Protein AF-F6EP83-F1 (afdb_monomer_lite)

Secondary structure (DSSP, 8-state):
-PPPHHHHHHHHHHHHHHIIIII--HHHHHHHHTT--HHHHHHHHHTT-S-HHHHHHHHHHHHH-HHHHHHHHHHHHHHHHHHHHHHHH---HHHHHHHHHTT--------

Foldseek 3Di:
DDDDPVSLVVLLQQLLVVCVVVPPDPVVLVCLVVVNCVVSLVSVVVVVPDDPVSSVVVSVVSSVPSVVVVVSNVVSNVVVVVVVVVVVVPPDVVVVVVVVVVPDDDPDDDD

Structure (mmCIF, N/CA/C/O backbone):
data_AF-F6EP83-F1
#
_entry.id   AF-F6EP83-F1
#
loop_
_atom_site.group_PDB
_atom_site.id
_atom_site.type_symbol
_atom_site.label_atom_id
_atom_site.label_alt_id
_atom_site.label_comp_id
_atom_site.label_asym_id
_atom_site.label_entity_id
_atom_site.label_seq_id
_atom_site.pdbx_PDB_ins_code
_atom_site.Cartn_x
_atom_site.Cartn_y
_atom_site.Cartn_z
_atom_site.occupancy
_atom_site.B_iso_or_equiv
_atom_site.auth_seq_id
_atom_site.auth_comp_id
_atom_site.auth_asym_id
_atom_site.auth_atom_id
_atom_site.pdbx_PDB_model_num
ATOM 1 N N . MET A 1 1 ? -2.208 0.576 15.708 1.00 49.06 1 MET A N 1
ATOM 2 C CA . MET A 1 1 ? -2.281 -0.889 15.501 1.00 49.06 1 MET A CA 1
ATOM 3 C C . MET A 1 1 ? -1.349 -1.232 14.354 1.00 49.06 1 MET A C 1
ATOM 5 O O . MET A 1 1 ? -1.441 -0.573 13.331 1.00 49.06 1 MET A O 1
ATOM 9 N N . THR A 1 2 ? -0.428 -2.174 14.536 1.00 55.34 2 THR A N 1
ATOM 10 C CA . THR A 1 2 ? 0.639 -2.492 13.573 1.00 55.34 2 THR A CA 1
ATOM 11 C C . THR A 1 2 ? 0.260 -3.680 12.689 1.00 55.34 2 THR A C 1
ATOM 13 O O . THR A 1 2 ? -0.214 -4.704 13.180 1.00 55.34 2 THR A O 1
ATOM 16 N N . VAL A 1 3 ? 0.475 -3.544 11.381 1.00 63.88 3 VAL A N 1
ATOM 17 C CA . VAL A 1 3 ? 0.431 -4.653 10.417 1.00 63.88 3 VAL A CA 1
ATOM 18 C C . VAL A 1 3 ? 1.576 -5.619 10.746 1.00 63.88 3 VAL A C 1
ATOM 20 O O . VAL A 1 3 ? 2.679 -5.178 11.072 1.00 63.88 3 VAL A O 1
ATOM 23 N N . THR A 1 4 ? 1.328 -6.932 10.721 1.00 73.56 4 THR A N 1
ATOM 24 C CA . THR A 1 4 ? 2.378 -7.918 11.033 1.00 73.56 4 THR A CA 1
ATOM 25 C C . THR A 1 4 ? 3.453 -7.926 9.942 1.00 73.56 4 THR A C 1
ATOM 27 O O . THR A 1 4 ? 3.163 -7.604 8.790 1.00 73.56 4 THR A O 1
ATOM 30 N N . SER A 1 5 ? 4.688 -8.316 10.276 1.00 74.00 5 SER A N 1
ATOM 31 C CA . SER A 1 5 ? 5.807 -8.316 9.318 1.00 74.00 5 SER A CA 1
ATOM 32 C C . SER A 1 5 ? 5.515 -9.148 8.060 1.00 74.00 5 SER A C 1
ATOM 34 O O . SER A 1 5 ? 5.783 -8.691 6.956 1.00 74.00 5 SER A O 1
ATOM 36 N N . GLY A 1 6 ? 4.892 -10.325 8.206 1.00 74.69 6 GLY A N 1
ATOM 37 C CA . GLY A 1 6 ? 4.533 -11.177 7.064 1.00 74.69 6 GLY A CA 1
ATOM 38 C C . GLY A 1 6 ? 3.407 -10.594 6.204 1.00 74.69 6 GLY A C 1
ATOM 39 O O . GLY A 1 6 ? 3.464 -10.648 4.979 1.00 74.69 6 GLY A O 1
ATOM 40 N N . THR A 1 7 ? 2.408 -9.957 6.827 1.00 75.62 7 THR A N 1
ATOM 41 C CA . THR A 1 7 ? 1.368 -9.208 6.101 1.00 75.62 7 THR A CA 1
ATOM 42 C C . THR A 1 7 ? 1.995 -8.056 5.314 1.00 75.62 7 THR A C 1
ATOM 44 O O . THR A 1 7 ? 1.651 -7.844 4.157 1.00 75.62 7 THR A O 1
ATOM 47 N N . ARG A 1 8 ? 2.956 -7.341 5.911 1.00 80.50 8 ARG A N 1
ATOM 48 C CA . ARG A 1 8 ? 3.665 -6.232 5.265 1.00 80.50 8 ARG A CA 1
ATOM 49 C C . ARG A 1 8 ? 4.468 -6.696 4.047 1.00 80.50 8 ARG A C 1
ATOM 51 O O . ARG A 1 8 ? 4.401 -6.035 3.019 1.00 80.50 8 ARG A O 1
ATOM 58 N N . GLU A 1 9 ? 5.163 -7.830 4.126 1.00 81.62 9 GLU A N 1
ATOM 59 C CA . GLU A 1 9 ? 5.900 -8.395 2.984 1.00 81.62 9 GLU A CA 1
ATOM 60 C C . GLU A 1 9 ? 4.980 -8.825 1.834 1.00 81.62 9 GLU A C 1
ATOM 62 O O . GLU A 1 9 ? 5.274 -8.534 0.676 1.00 81.62 9 GLU A O 1
ATOM 67 N N . LEU A 1 10 ? 3.843 -9.462 2.133 1.00 80.69 10 LEU A N 1
ATOM 68 C CA . LEU A 1 10 ? 2.866 -9.850 1.108 1.00 8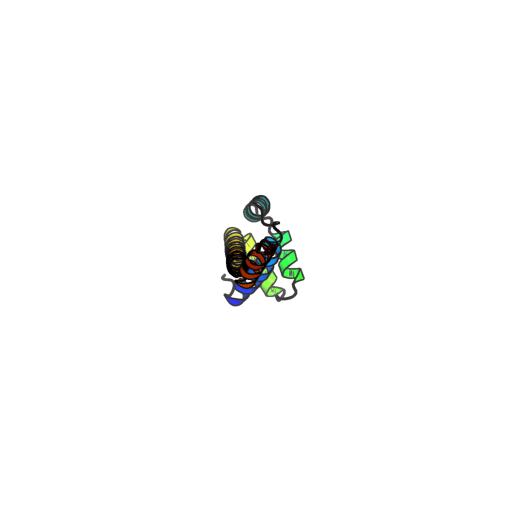0.69 10 LEU A CA 1
ATOM 69 C C . LEU A 1 10 ? 2.261 -8.631 0.407 1.00 80.69 10 LEU A C 1
ATOM 71 O O . LEU A 1 10 ? 2.184 -8.591 -0.819 1.00 80.69 10 LEU A O 1
ATOM 75 N N . VAL A 1 11 ? 1.874 -7.616 1.181 1.00 80.44 11 VAL A N 1
ATOM 76 C CA . VAL A 1 11 ? 1.362 -6.345 0.651 1.00 80.44 11 VAL A CA 1
ATOM 77 C C . VAL A 1 11 ? 2.407 -5.677 -0.223 1.00 80.44 11 VAL A C 1
ATOM 79 O O . VAL A 1 11 ? 2.117 -5.279 -1.346 1.00 80.44 11 VAL A O 1
ATOM 82 N N . ARG A 1 12 ? 3.645 -5.618 0.260 1.00 83.19 12 ARG A N 1
ATOM 83 C CA . ARG A 1 12 ? 4.770 -5.087 -0.493 1.00 83.19 12 ARG A CA 1
ATOM 84 C C . ARG A 1 12 ? 4.973 -5.822 -1.814 1.00 83.19 12 ARG A C 1
ATOM 86 O O . ARG A 1 12 ? 5.173 -5.163 -2.823 1.00 83.19 12 ARG A O 1
ATOM 93 N N . ALA A 1 13 ? 4.881 -7.150 -1.836 1.00 80.94 13 ALA A N 1
ATOM 94 C CA . ALA A 1 13 ? 5.031 -7.935 -3.060 1.00 80.94 13 ALA A CA 1
ATOM 95 C C . ALA A 1 13 ? 3.920 -7.650 -4.088 1.00 80.94 13 ALA A C 1
ATOM 97 O O . ALA A 1 13 ? 4.220 -7.476 -5.269 1.00 80.94 13 ALA A O 1
ATOM 98 N N . ILE A 1 14 ? 2.663 -7.559 -3.640 1.00 80.12 14 ILE A N 1
ATOM 99 C CA . ILE A 1 14 ? 1.513 -7.226 -4.498 1.00 80.12 14 ILE A CA 1
ATOM 100 C C . ILE A 1 14 ? 1.676 -5.818 -5.078 1.00 80.12 14 ILE A C 1
ATOM 102 O O . ILE A 1 14 ? 1.593 -5.626 -6.287 1.00 80.12 14 ILE A O 1
ATOM 106 N N . LEU A 1 15 ? 1.967 -4.835 -4.224 1.00 74.94 15 LEU A N 1
ATOM 107 C CA . LEU A 1 15 ? 2.082 -3.438 -4.639 1.00 74.94 15 LEU A CA 1
ATOM 108 C C . LEU A 1 15 ? 3.319 -3.192 -5.506 1.00 74.94 15 LEU A C 1
ATOM 110 O O . LEU A 1 15 ? 3.265 -2.409 -6.449 1.00 74.94 15 LEU A O 1
ATOM 114 N N . ALA A 1 16 ? 4.429 -3.877 -5.229 1.00 73.81 16 ALA A N 1
ATOM 115 C CA . ALA A 1 16 ? 5.626 -3.800 -6.052 1.00 73.81 16 ALA A CA 1
ATOM 116 C C . ALA A 1 16 ? 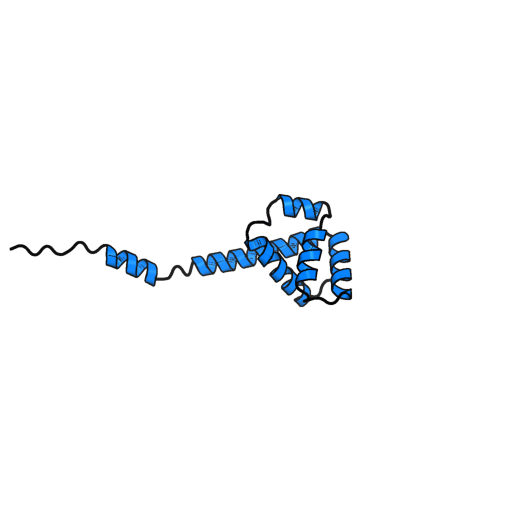5.376 -4.354 -7.461 1.00 73.81 16 ALA A C 1
ATOM 118 O O . ALA A 1 16 ? 5.889 -3.788 -8.422 1.00 73.81 16 ALA A O 1
ATOM 119 N N . TYR A 1 17 ? 4.577 -5.418 -7.604 1.00 71.38 17 TYR A N 1
ATOM 120 C CA . TYR A 1 17 ? 4.182 -5.949 -8.912 1.00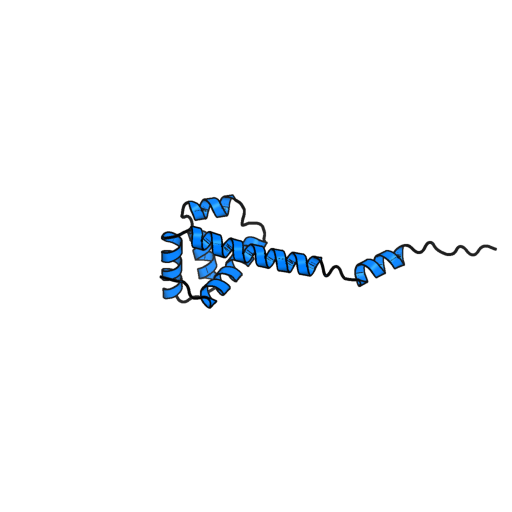 71.38 17 TYR A CA 1
ATOM 121 C C . TYR A 1 17 ? 3.387 -4.917 -9.725 1.00 71.38 17 TYR A C 1
ATOM 123 O O . TYR A 1 17 ? 3.750 -4.639 -10.865 1.00 71.38 17 TYR A O 1
ATOM 131 N N . GLU A 1 18 ? 2.399 -4.271 -9.105 1.00 69.62 18 GLU A N 1
ATOM 132 C CA . GLU A 1 18 ? 1.631 -3.173 -9.712 1.00 69.62 18 GLU A CA 1
ATOM 133 C C . GLU A 1 18 ? 2.519 -1.960 -10.062 1.00 69.62 18 GLU A C 1
ATOM 135 O O . GLU A 1 18 ? 2.370 -1.339 -11.113 1.00 69.62 18 GLU A O 1
ATOM 140 N N . CYS A 1 19 ? 3.509 -1.640 -9.218 1.00 63.59 19 CYS A N 1
ATOM 141 C CA . CYS A 1 19 ? 4.482 -0.574 -9.486 1.00 63.59 19 CYS A CA 1
ATOM 142 C C . CYS A 1 19 ? 5.447 -0.916 -10.631 1.00 63.59 19 CYS A C 1
ATOM 144 O O . CYS A 1 19 ? 5.920 -0.022 -11.337 1.00 63.59 19 CYS A O 1
ATOM 146 N N . ALA A 1 20 ? 5.805 -2.194 -10.789 1.00 61.44 20 ALA A N 1
ATOM 147 C CA . ALA A 1 20 ? 6.866 -2.640 -11.688 1.00 61.44 20 ALA A CA 1
ATOM 148 C C . ALA A 1 20 ? 6.530 -2.475 -13.172 1.00 61.44 20 ALA A C 1
ATOM 150 O O . ALA A 1 20 ? 7.470 -2.462 -13.978 1.00 61.44 20 ALA A O 1
ATOM 151 N N . ASP A 1 21 ? 5.245 -2.313 -13.497 1.00 58.75 21 ASP A N 1
ATOM 152 C CA . ASP A 1 21 ? 4.739 -1.984 -14.834 1.00 58.75 21 ASP A CA 1
ATOM 153 C C . ASP A 1 21 ? 4.827 -0.472 -15.151 1.00 58.75 21 ASP A C 1
ATOM 155 O O . ASP A 1 21 ? 4.389 -0.006 -16.197 1.00 58.75 21 ASP A O 1
ATOM 159 N N . GLY A 1 22 ? 5.443 0.317 -14.257 1.00 54.12 22 GLY A N 1
ATOM 160 C CA . GLY A 1 22 ? 5.723 1.743 -14.459 1.00 54.12 22 GLY A CA 1
ATOM 161 C C . GLY A 1 22 ? 4.582 2.685 -14.064 1.00 54.12 22 GLY A C 1
ATOM 162 O O . GLY A 1 22 ? 4.715 3.892 -14.250 1.00 54.12 22 GLY A O 1
ATOM 163 N N . LEU A 1 23 ? 3.491 2.153 -13.503 1.00 49.66 23 LEU A N 1
ATOM 164 C CA . LEU A 1 23 ? 2.287 2.903 -13.120 1.00 49.66 23 LEU A CA 1
ATOM 165 C C . LEU A 1 23 ? 2.389 3.614 -11.764 1.00 49.66 23 LEU A C 1
ATOM 167 O O . LEU A 1 23 ? 1.605 4.521 -11.493 1.00 49.66 23 LEU A O 1
ATOM 171 N N . ALA A 1 24 ? 3.371 3.264 -10.928 1.00 59.38 24 ALA A N 1
ATOM 172 C CA . ALA A 1 24 ? 3.662 4.015 -9.709 1.00 59.38 24 ALA A CA 1
ATOM 173 C C . ALA A 1 24 ? 4.460 5.278 -10.031 1.00 59.38 24 ALA A C 1
ATOM 175 O O . ALA A 1 24 ? 5.656 5.400 -9.760 1.00 59.38 24 ALA A O 1
ATOM 176 N N . ASP A 1 25 ? 3.780 6.205 -10.688 1.00 70.12 25 ASP A N 1
ATOM 177 C CA . ASP A 1 25 ? 4.270 7.539 -10.957 1.00 70.12 25 ASP A CA 1
ATOM 178 C C . ASP A 1 25 ? 4.086 8.456 -9.727 1.00 70.12 25 ASP A C 1
ATOM 180 O O . ASP A 1 25 ? 3.620 8.068 -8.649 1.00 70.12 25 ASP A O 1
ATOM 184 N N . ARG A 1 26 ? 4.441 9.729 -9.899 1.00 68.75 26 ARG A N 1
ATOM 185 C CA . ARG A 1 26 ? 4.224 10.775 -8.892 1.00 68.75 26 ARG A CA 1
ATOM 186 C C . ARG A 1 26 ? 2.738 11.019 -8.585 1.00 68.75 26 ARG A C 1
ATOM 188 O O . ARG A 1 26 ? 2.417 11.415 -7.470 1.00 68.75 26 ARG A O 1
ATOM 195 N N . GLN A 1 27 ? 1.858 10.790 -9.552 1.00 75.12 27 GLN A N 1
ATOM 196 C CA . GLN A 1 27 ? 0.415 10.993 -9.469 1.00 75.12 27 GLN A CA 1
ATOM 197 C C . GLN A 1 27 ? -0.241 9.951 -8.553 1.00 75.12 27 GLN A C 1
ATOM 199 O O . GLN A 1 27 ? -1.086 10.306 -7.740 1.00 75.12 27 GLN A O 1
ATOM 204 N N . SER A 1 28 ? 0.222 8.701 -8.594 1.00 77.88 28 SER A N 1
ATOM 205 C CA . SER A 1 28 ? -0.180 7.636 -7.670 1.00 77.88 28 SER A CA 1
ATOM 206 C C . SER A 1 28 ? 0.226 7.938 -6.225 1.00 77.88 28 SER A C 1
ATOM 208 O O . SER A 1 28 ? -0.570 7.760 -5.304 1.00 77.88 28 SER A O 1
ATOM 210 N N . ILE A 1 29 ? 1.447 8.448 -6.016 1.00 82.50 29 ILE A N 1
ATOM 211 C CA . ILE A 1 29 ? 1.909 8.877 -4.685 1.00 82.50 29 ILE A CA 1
ATOM 212 C C . ILE A 1 29 ? 1.091 10.077 -4.187 1.00 82.50 29 ILE A C 1
ATOM 214 O O . ILE A 1 29 ? 0.687 10.103 -3.026 1.00 82.50 29 ILE A O 1
ATOM 218 N N . GLU A 1 30 ? 0.819 11.060 -5.050 1.00 83.12 30 GLU A N 1
ATOM 219 C CA . GLU A 1 30 ? -0.038 12.204 -4.714 1.00 83.12 30 GLU A CA 1
ATOM 220 C C . GLU A 1 30 ? -1.479 11.764 -4.399 1.00 83.12 30 GLU A C 1
ATOM 222 O O . GLU A 1 30 ? -2.057 12.263 -3.437 1.00 83.12 30 GLU A O 1
ATOM 227 N N . ALA A 1 31 ? -2.040 10.798 -5.133 1.00 83.81 31 ALA A N 1
ATOM 228 C CA . ALA A 1 31 ? -3.372 10.247 -4.878 1.00 83.81 31 ALA A CA 1
ATOM 229 C C . ALA A 1 31 ? -3.460 9.587 -3.493 1.00 83.81 31 ALA A C 1
ATOM 231 O O . ALA A 1 31 ? -4.338 9.935 -2.703 1.00 83.81 31 ALA A O 1
ATOM 232 N N . ILE A 1 32 ? -2.492 8.733 -3.141 1.00 85.62 32 ILE A N 1
ATOM 233 C CA . ILE A 1 32 ? -2.430 8.111 -1.809 1.00 85.62 32 ILE A CA 1
ATOM 234 C C . ILE A 1 32 ? -2.249 9.167 -0.722 1.00 85.62 32 ILE A C 1
ATOM 236 O O . ILE A 1 32 ? -2.922 9.111 0.304 1.00 85.62 32 ILE A O 1
ATOM 240 N N . ARG A 1 33 ? -1.376 10.157 -0.940 1.00 84.69 33 ARG A N 1
ATOM 241 C CA . ARG A 1 33 ? -1.175 11.255 0.015 1.00 84.69 33 ARG A CA 1
ATOM 242 C C . ARG A 1 33 ? -2.455 12.070 0.236 1.00 84.69 33 ARG A C 1
ATOM 244 O O . ARG A 1 33 ? -2.664 12.580 1.332 1.00 84.69 33 ARG A O 1
ATOM 251 N N . ASN A 1 34 ? -3.323 12.145 -0.772 1.00 86.38 34 ASN A N 1
ATOM 252 C CA . ASN A 1 34 ? -4.653 12.750 -0.681 1.00 86.38 34 ASN A CA 1
ATOM 253 C C . ASN A 1 34 ? -5.721 11.809 -0.084 1.00 86.38 34 ASN A C 1
ATOM 255 O O . ASN A 1 34 ? -6.877 12.210 0.042 1.00 86.38 34 ASN A O 1
ATOM 259 N N . GLY A 1 35 ? -5.350 10.583 0.299 1.00 82.31 35 GLY A N 1
ATOM 260 C CA . GLY A 1 35 ? -6.235 9.582 0.898 1.00 82.31 35 GLY A CA 1
ATOM 261 C C . GLY A 1 35 ? -6.968 8.689 -0.106 1.00 82.31 35 GLY A C 1
ATOM 262 O O . GLY A 1 35 ? -7.793 7.876 0.307 1.00 82.31 35 GLY A O 1
ATOM 263 N N . ASP A 1 36 ? -6.677 8.796 -1.404 1.00 86.75 36 ASP A N 1
ATOM 264 C CA . ASP A 1 36 ? -7.269 7.939 -2.434 1.00 86.75 36 ASP A CA 1
ATOM 265 C C . ASP A 1 36 ? -6.551 6.581 -2.480 1.00 86.75 36 ASP A C 1
ATOM 267 O O . ASP A 1 36 ? -5.630 6.338 -3.263 1.00 86.75 36 ASP A O 1
ATOM 271 N N . ILE A 1 37 ? -6.937 5.703 -1.550 1.00 87.06 37 ILE A N 1
ATOM 272 C CA . ILE A 1 37 ? -6.347 4.369 -1.385 1.00 87.06 37 ILE A CA 1
ATOM 273 C C . ILE A 1 37 ? -7.197 3.248 -2.000 1.00 87.06 37 ILE A C 1
ATOM 275 O O . ILE A 1 37 ? -6.807 2.081 -1.931 1.00 87.06 37 ILE A O 1
ATOM 279 N N . GLU A 1 38 ? -8.363 3.564 -2.572 1.00 87.12 38 GLU A N 1
ATOM 280 C CA . GLU A 1 38 ? -9.350 2.561 -3.001 1.00 87.12 38 GLU A CA 1
ATOM 281 C C . GLU A 1 38 ? -8.816 1.640 -4.091 1.00 87.12 38 GLU A C 1
ATOM 283 O O . GLU A 1 38 ? -8.994 0.424 -4.017 1.00 87.12 38 GLU A O 1
ATOM 288 N N . TYR A 1 39 ? -8.104 2.210 -5.064 1.00 83.94 39 TYR A N 1
ATOM 289 C CA . TYR A 1 39 ? -7.437 1.447 -6.116 1.00 83.94 39 TYR A CA 1
ATOM 290 C C . TYR A 1 39 ? -6.529 0.355 -5.525 1.00 83.94 39 TYR A C 1
ATOM 292 O O . TYR A 1 39 ? -6.620 -0.821 -5.884 1.00 83.94 39 TYR A O 1
ATOM 300 N N . TRP A 1 40 ? -5.712 0.729 -4.540 1.00 85.38 40 TRP A N 1
ATOM 301 C CA . TRP A 1 40 ? -4.757 -0.168 -3.893 1.00 85.38 40 TRP A CA 1
ATOM 302 C C . TRP A 1 40 ? -5.446 -1.208 -3.013 1.00 85.38 40 TRP A C 1
ATOM 304 O O . TRP A 1 40 ? -5.068 -2.380 -3.028 1.00 85.38 40 TRP A O 1
ATOM 314 N N . MET A 1 41 ? -6.493 -0.813 -2.287 1.00 87.31 41 MET A N 1
ATOM 315 C CA . MET A 1 41 ? -7.297 -1.749 -1.504 1.00 87.31 41 MET A CA 1
ATOM 316 C C . MET A 1 41 ? -8.008 -2.775 -2.393 1.00 87.31 41 MET A C 1
ATOM 318 O O . MET A 1 41 ? -8.032 -3.950 -2.030 1.00 87.31 41 MET A O 1
ATOM 322 N N . SER A 1 42 ? -8.509 -2.372 -3.566 1.00 86.25 42 SER A N 1
ATOM 323 C CA . SER A 1 42 ? -9.074 -3.286 -4.569 1.00 86.25 42 SER A CA 1
ATOM 324 C C . SER A 1 42 ? -8.037 -4.273 -5.101 1.00 86.25 42 SER A C 1
ATOM 326 O O . SER A 1 42 ? -8.325 -5.465 -5.198 1.00 86.25 42 SER A O 1
ATOM 328 N N . ALA A 1 43 ? -6.814 -3.821 -5.393 1.00 82.81 43 ALA A N 1
ATOM 329 C CA . ALA A 1 43 ? -5.741 -4.715 -5.832 1.00 82.81 43 ALA A CA 1
ATOM 330 C C . ALA A 1 43 ? -5.420 -5.773 -4.758 1.00 82.81 43 ALA A C 1
ATOM 332 O O . ALA A 1 43 ? -5.371 -6.972 -5.046 1.00 82.81 43 ALA A O 1
ATOM 333 N N . ILE A 1 44 ? -5.296 -5.353 -3.496 1.00 86.69 44 ILE A N 1
ATOM 334 C CA . ILE A 1 44 ? -5.060 -6.254 -2.359 1.00 86.69 44 ILE A CA 1
ATOM 335 C C . ILE A 1 44 ? -6.239 -7.221 -2.165 1.00 86.69 44 ILE A C 1
ATOM 337 O O . ILE A 1 44 ? -6.017 -8.410 -1.939 1.00 86.69 44 ILE A O 1
ATOM 341 N N . GLU A 1 45 ? -7.481 -6.753 -2.280 1.00 88.62 45 GLU A N 1
ATOM 342 C CA . GLU A 1 45 ? -8.679 -7.594 -2.176 1.00 88.62 45 GLU A CA 1
ATOM 343 C C . GLU A 1 45 ? -8.746 -8.633 -3.305 1.00 88.62 45 GLU A C 1
ATOM 345 O O . GLU A 1 45 ? -8.989 -9.812 -3.043 1.00 88.62 45 GLU A O 1
ATOM 350 N N . SER A 1 46 ? -8.433 -8.231 -4.540 1.00 85.75 46 SER A N 1
ATOM 351 C CA . SER A 1 46 ? -8.432 -9.113 -5.715 1.00 85.75 46 SER A CA 1
ATOM 352 C C . SER A 1 46 ? -7.418 -10.257 -5.624 1.00 85.75 46 SER A C 1
ATOM 354 O O . SER A 1 46 ? -7.632 -11.317 -6.211 1.00 85.75 46 SER A O 1
ATOM 356 N N . SER A 1 47 ? -6.351 -10.087 -4.833 1.00 83.19 47 SER A N 1
ATOM 357 C CA . SER A 1 47 ? -5.378 -11.152 -4.576 1.00 83.19 47 SER A CA 1
ATOM 358 C C . SER A 1 47 ? -5.984 -12.350 -3.832 1.00 83.19 47 SER A C 1
ATOM 360 O O . SER A 1 47 ? -5.434 -13.448 -3.893 1.00 83.19 47 SER A O 1
ATOM 362 N N . ALA A 1 48 ? -7.099 -12.147 -3.113 1.00 85.81 48 ALA A N 1
ATOM 363 C CA . ALA A 1 48 ? -7.734 -13.131 -2.234 1.00 85.81 48 ALA A CA 1
ATOM 364 C C . ALA A 1 48 ? -6.790 -13.745 -1.172 1.00 85.81 48 ALA A C 1
ATOM 366 O O . ALA A 1 48 ? -7.096 -14.790 -0.596 1.00 85.81 48 ALA A O 1
ATOM 367 N N . LEU A 1 49 ? -5.653 -13.094 -0.886 1.00 84.88 49 LEU A N 1
ATOM 368 C CA . LEU A 1 49 ? -4.638 -13.582 0.057 1.00 84.88 49 LEU A CA 1
ATOM 369 C C . LEU A 1 49 ? -4.902 -13.178 1.512 1.00 84.88 49 LEU A C 1
ATOM 371 O O . LEU A 1 49 ? -4.262 -13.709 2.418 1.00 84.88 49 LEU A O 1
ATOM 375 N N . PHE A 1 50 ? -5.828 -12.249 1.747 1.00 86.19 50 PHE A N 1
ATOM 376 C CA . PHE A 1 50 ? -6.102 -11.691 3.070 1.00 86.19 50 PHE A CA 1
ATOM 377 C C . PHE A 1 50 ? -7.533 -11.976 3.504 1.00 86.19 50 PHE A C 1
ATOM 379 O O . PHE A 1 50 ? -8.476 -11.879 2.716 1.00 86.19 50 PHE A O 1
ATOM 386 N N . ALA A 1 51 ? -7.718 -12.265 4.792 1.00 88.44 51 ALA A N 1
ATOM 387 C CA . ALA A 1 51 ? -9.056 -12.401 5.344 1.00 88.44 51 ALA A CA 1
ATOM 388 C C . ALA A 1 51 ? -9.774 -11.032 5.381 1.00 88.44 51 ALA A C 1
ATOM 390 O O . ALA A 1 51 ? -9.131 -9.998 5.591 1.00 88.44 51 ALA A O 1
ATOM 391 N N . PRO A 1 52 ? -11.120 -10.985 5.326 1.00 88.19 52 PRO A N 1
ATOM 392 C CA . PRO A 1 52 ? -11.869 -9.721 5.370 1.00 88.19 52 PRO A CA 1
ATOM 393 C C . PRO A 1 52 ? -11.559 -8.844 6.596 1.00 88.19 52 PRO A C 1
ATOM 395 O O . PRO A 1 52 ? -11.593 -7.615 6.537 1.00 88.19 52 PRO A O 1
ATOM 398 N N . GLY A 1 53 ? -11.241 -9.468 7.736 1.00 87.06 53 GLY A N 1
ATOM 399 C CA . GLY A 1 53 ? -10.835 -8.755 8.949 1.00 87.06 53 GLY A CA 1
ATOM 400 C C . GLY A 1 53 ? -9.455 -8.100 8.847 1.00 87.06 53 GLY A C 1
ATOM 401 O O . GLY A 1 53 ? -9.235 -7.062 9.464 1.00 87.06 53 GLY A O 1
ATOM 402 N N . GLU A 1 54 ? -8.538 -8.675 8.071 1.00 86.81 54 GLU A N 1
ATOM 403 C CA . GLU A 1 54 ? -7.219 -8.098 7.797 1.00 86.81 54 GLU A CA 1
ATOM 404 C C . GLU A 1 54 ? -7.322 -6.948 6.805 1.00 86.81 54 GLU A C 1
ATOM 406 O O . GLU A 1 54 ? -6.769 -5.885 7.076 1.00 86.81 54 GLU A O 1
ATOM 411 N N . LEU A 1 55 ? -8.122 -7.110 5.746 1.00 88.44 55 LEU A N 1
ATOM 412 C CA . LEU A 1 55 ? -8.404 -6.048 4.777 1.00 88.44 55 LEU A CA 1
ATOM 413 C C . LEU A 1 55 ? -8.985 -4.803 5.455 1.00 88.44 55 LEU A C 1
ATOM 415 O O . LEU A 1 55 ? -8.498 -3.698 5.232 1.00 88.44 55 LEU A O 1
ATOM 419 N N . ARG A 1 56 ? -9.963 -4.971 6.357 1.00 90.19 56 ARG A N 1
ATOM 420 C CA . ARG A 1 56 ? -10.509 -3.847 7.139 1.00 90.19 56 ARG A CA 1
ATOM 421 C C . ARG A 1 56 ? -9.463 -3.167 8.019 1.00 90.19 56 ARG A C 1
ATOM 423 O O . ARG A 1 56 ? -9.479 -1.948 8.142 1.00 90.19 56 ARG A O 1
ATOM 430 N N . ARG A 1 57 ? -8.561 -3.936 8.637 1.00 87.50 57 ARG A N 1
ATOM 431 C CA . ARG A 1 57 ? -7.479 -3.367 9.454 1.00 87.50 57 ARG A CA 1
ATOM 432 C C . ARG A 1 57 ? -6.475 -2.600 8.604 1.00 87.50 57 ARG A C 1
ATOM 434 O O . ARG A 1 57 ? -6.065 -1.523 9.010 1.00 87.50 57 ARG A O 1
ATOM 441 N N . MET A 1 58 ? -6.091 -3.138 7.451 1.00 87.25 58 MET A N 1
ATOM 442 C CA . MET A 1 58 ? -5.166 -2.474 6.533 1.00 87.25 58 MET A CA 1
ATOM 443 C C . MET A 1 58 ? -5.760 -1.191 5.974 1.00 87.25 58 MET A C 1
ATOM 445 O O . MET A 1 58 ? -5.113 -0.157 6.068 1.00 87.25 58 MET A O 1
ATOM 449 N N . ARG A 1 59 ? -7.017 -1.235 5.521 1.00 89.81 59 ARG A N 1
ATOM 450 C CA . ARG A 1 59 ? -7.777 -0.045 5.131 1.00 89.81 59 ARG A CA 1
ATOM 451 C C . ARG A 1 59 ? -7.742 1.020 6.222 1.00 89.81 59 ARG A C 1
ATOM 453 O O . ARG A 1 59 ? -7.309 2.131 5.965 1.00 89.81 59 ARG A O 1
ATOM 460 N N . PHE A 1 60 ? -8.103 0.651 7.451 1.00 89.69 60 PHE A N 1
ATOM 461 C CA . PHE A 1 60 ? -8.089 1.582 8.578 1.00 89.69 60 PHE A CA 1
ATOM 462 C C . PHE A 1 60 ? -6.697 2.183 8.828 1.00 89.69 60 PHE A C 1
ATOM 464 O O . PHE A 1 60 ? -6.5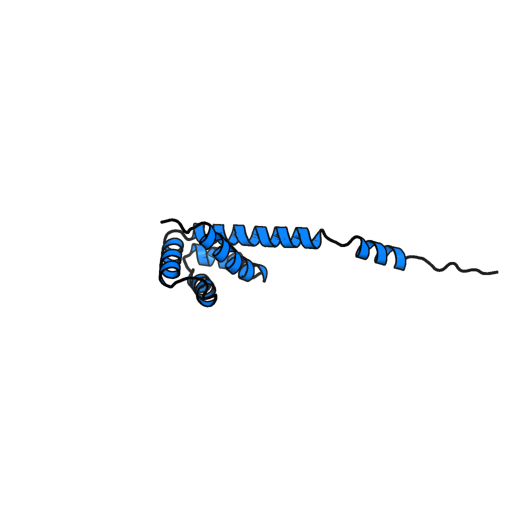80 3.379 9.078 1.00 89.69 60 PHE A O 1
ATOM 471 N N . VAL A 1 61 ? -5.636 1.371 8.764 1.00 86.62 61 VAL A N 1
ATOM 472 C CA . VAL A 1 61 ? -4.255 1.849 8.934 1.00 86.62 61 VAL A CA 1
ATOM 473 C C . VAL A 1 61 ? -3.868 2.817 7.819 1.00 86.62 61 VAL A C 1
ATOM 475 O O . VAL A 1 61 ? -3.315 3.867 8.120 1.00 86.62 61 VAL A O 1
ATOM 478 N N . PHE A 1 62 ? -4.186 2.504 6.564 1.00 87.00 62 PHE A N 1
ATOM 479 C CA . PHE A 1 62 ? -3.846 3.348 5.418 1.00 87.00 62 PHE A CA 1
ATOM 480 C C . PHE A 1 62 ? -4.665 4.641 5.365 1.00 87.00 62 PHE A C 1
ATOM 482 O O . PHE A 1 62 ? -4.114 5.679 5.025 1.00 87.00 62 PHE A O 1
ATOM 489 N N . GLU A 1 63 ? -5.939 4.614 5.760 1.00 88.81 63 GLU A N 1
ATOM 490 C CA . GLU A 1 63 ? -6.766 5.822 5.903 1.00 88.81 63 GLU A CA 1
ATOM 491 C C . GLU A 1 63 ? -6.264 6.718 7.045 1.00 88.81 63 GLU A C 1
ATOM 493 O O . GLU A 1 63 ? -6.304 7.942 6.943 1.00 88.81 63 GLU A O 1
ATOM 498 N N . SER A 1 64 ? -5.781 6.115 8.138 1.00 89.69 64 SER A N 1
ATOM 499 C CA . SER A 1 64 ? -5.274 6.853 9.304 1.00 89.69 64 SER A CA 1
ATOM 500 C C . SER A 1 64 ? -3.863 7.408 9.097 1.00 89.69 64 SER A C 1
ATOM 502 O O . SER A 1 64 ? -3.499 8.400 9.725 1.00 89.69 64 SER A O 1
ATOM 504 N N . ASP A 1 65 ? -3.053 6.737 8.278 1.00 87.69 65 ASP A N 1
ATOM 505 C CA . ASP A 1 65 ? -1.655 7.073 8.016 1.00 87.69 65 ASP A CA 1
ATOM 506 C C . ASP A 1 65 ? -1.248 6.648 6.587 1.00 87.69 65 ASP A C 1
ATOM 508 O O . ASP A 1 65 ? -0.662 5.576 6.383 1.00 87.69 65 ASP A O 1
ATOM 512 N N . PRO A 1 66 ? -1.555 7.478 5.571 1.00 85.69 66 PRO A N 1
ATOM 513 C CA . PRO A 1 66 ? -1.247 7.171 4.174 1.00 85.69 66 PRO A CA 1
ATOM 514 C C . PRO A 1 66 ? 0.257 7.082 3.883 1.00 85.69 66 PRO A C 1
ATOM 516 O O . PRO A 1 66 ? 0.675 6.387 2.956 1.00 85.69 66 PRO A O 1
ATOM 519 N N . GLU A 1 67 ? 1.094 7.742 4.689 1.00 86.50 67 GLU A N 1
ATOM 520 C CA . GLU A 1 67 ? 2.552 7.699 4.533 1.00 86.50 67 GLU A CA 1
ATOM 521 C C . GLU A 1 67 ? 3.109 6.300 4.840 1.00 86.50 67 GLU A C 1
ATOM 523 O O . GLU A 1 67 ? 4.098 5.886 4.234 1.00 86.50 67 GLU A O 1
ATOM 528 N N . GLN A 1 68 ? 2.438 5.507 5.685 1.00 84.69 68 GLN A N 1
ATOM 529 C CA . GLN A 1 68 ? 2.784 4.091 5.844 1.00 84.69 68 GLN A CA 1
ATOM 530 C C . GLN A 1 68 ? 2.552 3.280 4.565 1.00 84.69 68 GLN A C 1
ATOM 532 O O . GLN A 1 68 ? 3.369 2.411 4.255 1.00 84.69 68 GLN A O 1
ATOM 537 N N . LEU A 1 69 ? 1.478 3.548 3.815 1.00 84.44 69 LEU A N 1
ATOM 538 C CA . LEU A 1 69 ? 1.234 2.876 2.535 1.00 84.44 69 LEU A CA 1
ATOM 539 C C . LEU A 1 69 ? 2.305 3.266 1.509 1.00 84.44 69 LEU A C 1
ATOM 541 O O . LEU A 1 69 ? 2.900 2.389 0.882 1.00 84.44 69 LEU A O 1
ATOM 545 N N . ILE A 1 70 ? 2.614 4.563 1.409 1.00 85.44 70 ILE A N 1
ATOM 546 C CA . ILE A 1 70 ? 3.678 5.082 0.535 1.00 85.44 70 ILE A CA 1
ATOM 547 C C . ILE A 1 70 ? 5.023 4.427 0.873 1.00 85.44 70 ILE A C 1
ATOM 549 O O . ILE A 1 70 ? 5.720 3.957 -0.025 1.00 85.44 70 ILE A O 1
ATOM 553 N N . ALA A 1 71 ? 5.376 4.336 2.158 1.00 85.50 71 ALA A N 1
ATOM 554 C CA . ALA A 1 71 ? 6.618 3.704 2.590 1.00 85.50 71 ALA A CA 1
ATOM 555 C C . ALA A 1 71 ? 6.696 2.230 2.162 1.00 85.50 71 ALA A C 1
ATOM 557 O O . ALA A 1 71 ? 7.716 1.807 1.625 1.00 85.50 71 ALA A O 1
ATOM 558 N N . VAL A 1 72 ? 5.616 1.460 2.341 1.00 84.00 72 VAL A N 1
ATOM 559 C CA . VAL A 1 72 ? 5.555 0.048 1.920 1.00 84.00 72 VAL A CA 1
ATOM 560 C C . VAL A 1 72 ? 5.699 -0.093 0.401 1.00 84.00 72 VAL A C 1
ATOM 562 O O . VAL A 1 72 ? 6.390 -1.000 -0.067 1.00 84.00 72 VAL A O 1
ATOM 565 N N . MET A 1 73 ? 5.091 0.808 -0.374 1.00 79.69 73 MET A N 1
ATOM 566 C CA . MET A 1 73 ? 5.207 0.814 -1.835 1.00 79.69 73 MET A CA 1
ATOM 567 C C . MET A 1 73 ? 6.626 1.117 -2.310 1.00 79.69 73 MET A C 1
ATOM 569 O O . MET A 1 73 ? 7.157 0.384 -3.144 1.00 79.69 73 MET A O 1
ATOM 573 N N . LEU A 1 74 ? 7.249 2.167 -1.768 1.00 80.00 74 LEU A N 1
ATOM 574 C CA . LEU A 1 74 ? 8.614 2.560 -2.126 1.00 80.00 74 LEU A CA 1
ATOM 575 C C . LEU A 1 74 ? 9.617 1.464 -1.770 1.00 80.00 74 LEU A C 1
ATOM 577 O O . LEU A 1 74 ? 10.437 1.090 -2.604 1.00 80.00 74 LEU A O 1
ATOM 581 N N . GLU A 1 75 ? 9.483 0.882 -0.577 1.00 81.62 75 GLU A N 1
ATOM 582 C CA . GLU A 1 75 ? 10.315 -0.233 -0.132 1.00 81.62 75 GLU A CA 1
ATOM 583 C C . GLU A 1 75 ? 10.213 -1.403 -1.127 1.00 81.62 75 GLU A C 1
ATOM 585 O O . GLU A 1 75 ? 11.218 -2.018 -1.475 1.00 81.62 75 GLU A O 1
ATOM 590 N N . GLY A 1 76 ? 9.007 -1.735 -1.6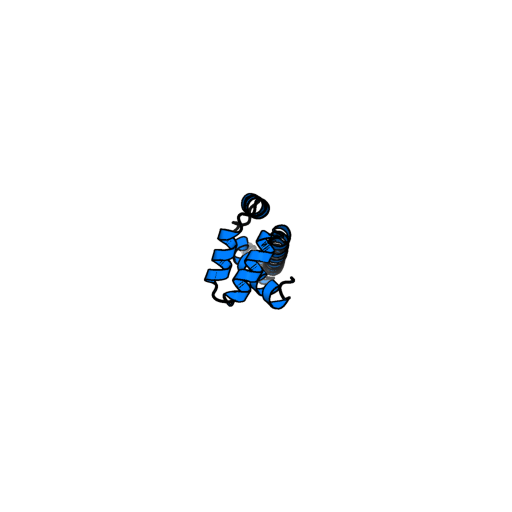05 1.00 76.38 76 GLY A N 1
ATOM 591 C CA . GLY A 1 76 ? 8.787 -2.801 -2.594 1.00 76.38 76 GLY A CA 1
ATOM 592 C C . GLY A 1 76 ? 9.348 -2.495 -3.980 1.00 76.38 76 GLY A C 1
ATOM 593 O O . GLY A 1 76 ? 9.960 -3.361 -4.613 1.00 76.38 76 GLY A O 1
ATOM 594 N N . ALA A 1 77 ? 9.168 -1.261 -4.445 1.00 74.81 77 ALA A N 1
ATOM 595 C CA . ALA A 1 77 ? 9.677 -0.806 -5.731 1.00 74.81 77 ALA A CA 1
ATOM 596 C C . ALA A 1 77 ? 11.213 -0.805 -5.774 1.00 74.81 77 ALA A C 1
ATOM 598 O O . ALA A 1 77 ? 11.794 -1.268 -6.761 1.00 74.81 77 ALA A O 1
ATOM 599 N N . ASP A 1 78 ? 11.871 -0.348 -4.704 1.00 75.81 78 ASP A N 1
ATOM 600 C CA . ASP A 1 78 ? 13.331 -0.363 -4.598 1.00 75.81 78 ASP A CA 1
ATOM 601 C C . ASP A 1 78 ? 13.882 -1.792 -4.639 1.00 75.81 78 ASP A C 1
ATOM 603 O O . ASP A 1 78 ? 14.818 -2.064 -5.390 1.00 75.81 78 ASP A O 1
ATOM 607 N N . GLU A 1 79 ? 13.238 -2.747 -3.965 1.00 73.62 79 GLU A N 1
ATOM 608 C CA . GLU A 1 79 ? 13.659 -4.151 -4.015 1.00 73.62 79 GLU A CA 1
ATOM 609 C C . GLU A 1 79 ? 13.542 -4.770 -5.411 1.00 73.62 79 GLU A C 1
ATOM 611 O O . GLU A 1 79 ? 14.426 -5.505 -5.858 1.00 73.62 79 GLU A O 1
ATOM 616 N N . LEU A 1 80 ? 12.459 -4.484 -6.141 1.00 69.25 80 LEU A N 1
ATOM 617 C CA . LEU A 1 80 ? 12.323 -4.956 -7.519 1.00 69.25 80 LEU A CA 1
ATOM 618 C C . LEU A 1 80 ? 13.327 -4.287 -8.450 1.00 69.25 80 LEU A C 1
ATOM 620 O O . LEU A 1 80 ? 13.858 -4.943 -9.349 1.00 69.25 80 LEU A O 1
ATOM 624 N N . ARG A 1 81 ? 13.620 -3.005 -8.233 1.00 72.38 81 ARG A N 1
ATOM 625 C CA . ARG A 1 81 ? 14.654 -2.279 -8.966 1.00 72.38 81 ARG A CA 1
ATOM 626 C C . ARG A 1 81 ? 16.041 -2.854 -8.686 1.00 72.38 81 ARG A C 1
ATOM 628 O O . ARG A 1 81 ? 16.789 -3.045 -9.641 1.00 72.38 81 ARG A O 1
ATOM 635 N N . GLU A 1 82 ? 16.358 -3.204 -7.443 1.00 75.62 82 GLU A N 1
ATOM 636 C CA . GLU A 1 82 ? 17.598 -3.891 -7.058 1.00 75.62 82 GLU A CA 1
ATOM 637 C C . GLU A 1 82 ? 17.686 -5.304 -7.642 1.00 75.62 82 GLU A C 1
ATOM 639 O O . GLU A 1 82 ? 18.721 -5.710 -8.173 1.00 75.62 82 GLU A O 1
ATOM 644 N N . ARG A 1 83 ? 16.588 -6.064 -7.636 1.00 71.69 83 ARG A N 1
ATOM 645 C CA . ARG A 1 83 ? 16.527 -7.378 -8.295 1.00 71.69 83 ARG A CA 1
ATOM 646 C C . ARG A 1 83 ? 16.693 -7.255 -9.807 1.00 71.69 83 ARG A C 1
ATOM 648 O O . ARG A 1 83 ? 17.359 -8.089 -10.427 1.00 71.69 83 ARG A O 1
ATOM 655 N N . ARG A 1 84 ? 16.110 -6.224 -10.425 1.00 67.06 84 ARG A N 1
ATOM 656 C CA . ARG A 1 84 ? 16.214 -5.948 -11.865 1.00 67.06 84 ARG A CA 1
ATOM 657 C C . ARG A 1 84 ? 17.613 -5.481 -12.249 1.00 67.06 84 ARG A C 1
ATOM 659 O O . ARG A 1 84 ? 18.130 -5.944 -13.261 1.00 67.06 84 ARG A O 1
ATOM 666 N N . SER A 1 85 ? 18.238 -4.622 -11.449 1.00 66.50 85 SER A N 1
ATOM 667 C CA . SER A 1 85 ? 19.620 -4.193 -11.659 1.00 66.50 85 SER A CA 1
ATOM 668 C C . SER A 1 85 ? 20.582 -5.361 -11.466 1.00 66.50 85 SER A C 1
ATOM 670 O O . SER A 1 85 ? 21.422 -5.583 -12.325 1.00 66.50 85 SER A O 1
ATOM 672 N N . SER A 1 86 ? 20.390 -6.193 -10.441 1.00 65.88 86 SER A N 1
ATOM 673 C CA . SER A 1 86 ? 21.196 -7.401 -10.211 1.00 65.88 86 SER A CA 1
ATOM 674 C C . SER A 1 86 ? 21.031 -8.438 -11.327 1.00 65.88 86 SER A C 1
ATOM 676 O O . SER A 1 86 ? 21.998 -9.072 -11.750 1.00 65.88 86 SER A O 1
ATOM 678 N N . SER A 1 87 ? 19.817 -8.600 -11.861 1.00 59.06 87 SER A N 1
ATOM 679 C CA . SER A 1 87 ? 19.567 -9.491 -13.004 1.00 59.06 87 SER A CA 1
ATOM 680 C C . SER A 1 87 ? 20.084 -8.926 -14.330 1.00 59.06 87 SER A C 1
ATOM 682 O O . SER A 1 87 ? 20.611 -9.698 -15.127 1.00 59.06 87 SER A O 1
ATOM 684 N N . HIS A 1 88 ? 20.029 -7.607 -14.546 1.00 53.50 88 HIS A N 1
ATOM 685 C CA . HIS A 1 88 ? 20.681 -6.938 -15.682 1.00 53.50 88 HIS A CA 1
ATOM 686 C C . HIS A 1 88 ? 22.210 -6.917 -15.555 1.00 53.50 88 HIS A C 1
ATOM 688 O O . HIS A 1 88 ? 22.911 -6.938 -16.564 1.00 53.50 88 HIS A O 1
ATOM 694 N N . GLN A 1 89 ? 22.749 -6.909 -14.336 1.00 49.66 89 GLN A N 1
ATOM 695 C CA . GLN A 1 89 ? 24.185 -6.944 -14.067 1.00 49.66 89 GLN A CA 1
ATOM 696 C C . GLN A 1 89 ? 24.751 -8.371 -14.120 1.00 49.66 89 GLN A C 1
ATOM 698 O O . GLN A 1 89 ? 25.919 -8.540 -14.458 1.00 49.66 89 GLN A O 1
ATOM 703 N N . ARG A 1 90 ? 23.900 -9.410 -14.012 1.00 45.97 90 ARG A N 1
ATOM 704 C CA . ARG A 1 90 ? 24.112 -10.709 -14.690 1.00 45.97 90 ARG A CA 1
ATOM 705 C C . ARG A 1 90 ? 23.936 -10.576 -16.215 1.00 45.97 90 ARG A C 1
ATOM 707 O O . ARG A 1 90 ? 23.332 -11.425 -16.871 1.00 45.97 90 ARG A O 1
ATOM 714 N N . SER A 1 91 ? 24.511 -9.530 -16.803 1.00 50.22 91 SER A N 1
ATOM 715 C CA . SER A 1 91 ? 24.885 -9.534 -18.211 1.00 50.22 91 SER A CA 1
ATOM 716 C C . SER A 1 91 ? 25.873 -10.682 -18.378 1.00 50.22 91 SER A C 1
ATOM 718 O O . SER A 1 91 ? 26.985 -10.660 -17.856 1.00 50.22 91 SER A O 1
ATOM 720 N N . SER A 1 92 ? 25.378 -11.764 -18.975 1.00 49.94 92 SER A N 1
ATOM 721 C CA . SER A 1 92 ? 26.076 -13.040 -19.046 1.00 49.94 92 SER A CA 1
ATOM 722 C C . SER A 1 92 ? 27.434 -12.866 -19.734 1.00 49.94 92 SER A C 1
ATOM 724 O O . SER A 1 92 ? 27.460 -12.298 -20.828 1.00 49.94 92 SER A O 1
ATOM 726 N N . PRO A 1 93 ? 28.530 -13.432 -19.191 1.00 57.34 93 PRO A N 1
ATOM 727 C CA . PRO A 1 93 ? 29.827 -13.452 -19.876 1.00 57.34 93 PRO A CA 1
ATOM 728 C C . PRO A 1 93 ? 29.716 -14.038 -21.294 1.00 57.34 93 PRO A C 1
ATOM 730 O O . PRO A 1 93 ? 30.421 -13.633 -22.208 1.00 57.34 93 PRO A O 1
ATOM 733 N N . TRP A 1 94 ? 28.738 -14.924 -21.491 1.00 57.53 94 TRP A N 1
ATOM 734 C CA . TRP A 1 94 ? 28.328 -15.505 -22.767 1.00 57.53 94 TRP A CA 1
ATOM 735 C C . TRP A 1 94 ? 27.874 -14.489 -23.838 1.00 57.53 94 TRP A C 1
ATOM 737 O O . TRP A 1 94 ? 28.149 -14.689 -25.017 1.00 57.53 94 TRP A O 1
ATOM 747 N N . VAL A 1 95 ? 27.200 -13.391 -23.471 1.00 62.56 95 VAL A N 1
ATOM 748 C CA . VAL A 1 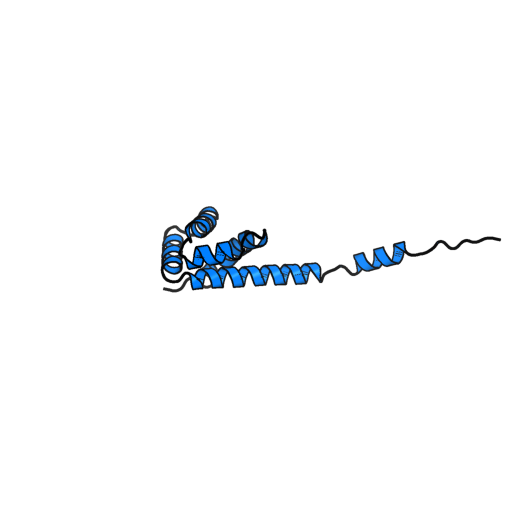95 ? 26.754 -12.371 -24.445 1.00 62.56 95 VAL A CA 1
ATOM 749 C C . VAL A 1 95 ? 27.946 -11.545 -24.938 1.00 62.56 95 VAL A C 1
ATOM 751 O O . VAL A 1 95 ? 28.033 -11.238 -26.127 1.00 62.56 95 VAL A O 1
ATOM 754 N N . SER A 1 96 ? 28.908 -11.262 -24.054 1.00 63.50 96 SER A N 1
ATOM 755 C CA . SER A 1 96 ? 30.184 -10.641 -24.424 1.00 63.50 96 SER A CA 1
ATOM 756 C C . SER A 1 96 ? 31.064 -11.584 -25.260 1.00 63.50 96 SER A C 1
ATOM 758 O O . SER A 1 96 ? 31.621 -11.152 -26.264 1.00 63.50 96 SER A O 1
ATOM 760 N N . GLU A 1 97 ? 31.117 -12.879 -24.925 1.00 62.09 97 GLU A N 1
ATOM 761 C CA . GLU A 1 97 ? 31.850 -13.921 -25.670 1.00 62.09 97 GLU A CA 1
ATOM 762 C C . GLU A 1 97 ? 31.347 -14.071 -27.123 1.00 62.09 97 GLU A C 1
ATOM 764 O O . GLU A 1 97 ? 32.144 -14.168 -28.061 1.00 62.09 97 GLU A O 1
ATOM 769 N N . ILE A 1 98 ? 30.026 -14.042 -27.345 1.00 65.56 98 ILE A N 1
ATOM 770 C CA . ILE A 1 98 ? 29.437 -14.107 -28.695 1.00 65.56 98 ILE A CA 1
ATOM 771 C C . ILE A 1 98 ? 29.760 -12.843 -29.503 1.00 65.56 98 ILE A C 1
ATOM 773 O O . ILE A 1 98 ? 30.108 -12.951 -30.680 1.00 65.56 98 ILE A O 1
ATOM 777 N N . ALA A 1 99 ? 29.696 -11.662 -28.879 1.00 64.44 99 ALA A N 1
ATOM 778 C CA . ALA A 1 99 ? 30.042 -10.394 -29.524 1.00 64.44 99 ALA A CA 1
ATOM 779 C C . ALA A 1 99 ? 31.537 -10.298 -29.895 1.00 64.44 99 ALA A C 1
ATOM 781 O O . ALA A 1 99 ? 31.891 -9.659 -30.887 1.00 64.44 99 ALA A O 1
ATOM 782 N N . SER A 1 100 ? 32.417 -10.961 -29.135 1.00 63.72 100 SER A N 1
ATOM 783 C CA . SER A 1 100 ? 33.846 -11.073 -29.457 1.00 63.72 100 SER A CA 1
ATOM 784 C C . SER A 1 100 ? 34.124 -12.062 -30.594 1.00 63.72 100 SER A C 1
ATOM 786 O O . SER A 1 100 ? 35.013 -11.822 -31.411 1.00 63.72 100 SER A O 1
ATOM 788 N N . ARG A 1 101 ? 33.356 -13.154 -30.703 1.00 59.81 101 ARG A N 1
ATOM 789 C CA . ARG A 1 101 ? 33.510 -14.148 -31.783 1.00 59.81 101 ARG A CA 1
ATOM 790 C C . ARG A 1 101 ? 33.010 -13.655 -33.140 1.00 59.81 101 ARG A C 1
ATOM 792 O O . ARG A 1 101 ? 33.569 -14.044 -34.163 1.00 59.81 101 ARG A O 1
ATOM 799 N N . SER A 1 102 ? 32.005 -12.782 -33.169 1.00 60.66 102 SER A N 1
ATOM 800 C CA . SER A 1 102 ? 31.459 -12.214 -34.409 1.00 60.66 102 SER A CA 1
ATOM 801 C C . SER A 1 102 ? 32.341 -11.136 -35.058 1.00 60.66 102 SER A C 1
ATOM 803 O O . SER A 1 102 ? 32.098 -10.784 -36.209 1.00 60.66 102 SER A O 1
ATOM 805 N N . HIS A 1 103 ? 33.389 -10.656 -34.375 1.00 56.47 103 HIS A N 1
ATOM 806 C CA . HIS A 1 103 ? 34.335 -9.661 -34.899 1.00 56.47 103 HIS A CA 1
ATOM 807 C C . HIS A 1 103 ? 35.639 -10.238 -35.477 1.00 56.47 103 HIS A C 1
ATOM 809 O O . HIS A 1 103 ? 36.544 -9.463 -35.773 1.00 56.47 103 HIS A O 1
ATOM 815 N N . SER A 1 104 ? 35.772 -11.556 -35.685 1.00 50.59 104 SER A N 1
ATOM 816 C CA . SER A 1 104 ? 36.933 -12.088 -36.422 1.00 50.59 104 SER A CA 1
ATOM 817 C C . SER A 1 104 ? 36.845 -11.716 -37.910 1.00 50.59 104 SER A C 1
ATOM 819 O O . SER A 1 104 ? 35.992 -12.263 -38.613 1.00 50.59 104 SER A O 1
ATOM 821 N N . PRO A 1 105 ? 37.715 -10.830 -38.439 1.00 48.84 105 PRO A N 1
ATOM 822 C CA . PRO A 1 105 ? 37.792 -10.592 -39.868 1.00 48.84 105 PRO A CA 1
ATOM 823 C C . PRO A 1 105 ? 38.481 -11.806 -40.485 1.00 48.84 105 PRO A C 1
ATOM 825 O O . PRO A 1 105 ? 39.566 -12.204 -40.058 1.00 48.84 105 PRO A O 1
ATOM 828 N N . GLY A 1 106 ? 37.823 -12.413 -41.472 1.00 52.41 106 GLY A N 1
ATOM 829 C CA . GLY A 1 106 ? 38.314 -13.595 -42.162 1.00 52.41 106 GLY A CA 1
ATOM 830 C C . GLY A 1 106 ? 39.772 -13.452 -42.591 1.00 52.41 106 GLY A C 1
ATOM 831 O O . GLY A 1 106 ? 40.144 -12.506 -43.289 1.00 52.41 106 GLY A O 1
ATOM 832 N N . SER A 1 107 ? 40.588 -14.428 -42.194 1.00 54.06 107 SER A N 1
ATOM 833 C CA . SER A 1 107 ? 41.894 -14.675 -42.788 1.00 54.06 107 SER A CA 1
ATOM 834 C C . SER A 1 107 ? 41.717 -14.866 -44.294 1.00 54.06 107 SER A C 1
ATOM 836 O O . SER A 1 107 ? 41.318 -15.933 -44.759 1.00 54.06 107 SER A O 1
ATOM 838 N N . ARG A 1 108 ? 42.008 -13.823 -45.076 1.00 45.44 108 ARG A N 1
ATOM 839 C CA . ARG A 1 108 ? 42.245 -13.963 -46.513 1.00 45.44 108 ARG A CA 1
ATOM 840 C C . ARG A 1 108 ? 43.636 -14.546 -46.697 1.00 45.44 108 ARG A C 1
ATOM 842 O O . ARG A 1 108 ? 44.632 -13.832 -46.703 1.00 45.44 108 ARG A O 1
ATOM 849 N N . ALA A 1 109 ? 43.667 -15.865 -46.837 1.00 51.84 109 ALA A N 1
ATOM 850 C CA . ALA A 1 109 ? 44.711 -16.554 -47.566 1.00 51.84 109 ALA A CA 1
ATOM 851 C C . ALA A 1 109 ? 44.574 -16.205 -49.058 1.00 51.84 109 ALA A C 1
ATOM 853 O O . ALA A 1 109 ? 43.577 -16.540 -49.691 1.00 51.84 109 ALA A O 1
ATOM 854 N N . THR A 1 110 ? 45.573 -15.513 -49.588 1.00 53.25 110 THR A N 1
ATOM 855 C CA . THR A 1 110 ? 45.943 -15.405 -51.008 1.00 53.25 110 THR A CA 1
ATOM 856 C C . THR A 1 110 ? 47.433 -15.079 -50.941 1.00 53.25 110 THR A C 1
ATOM 858 O O . THR A 1 110 ? 47.773 -14.055 -50.356 1.00 53.25 110 THR A O 1
ATOM 861 N N . GLY A 1 111 ? 48.363 -15.947 -51.313 1.00 49.31 111 GLY A N 1
ATOM 862 C CA . GLY A 1 111 ? 48.450 -16.707 -52.556 1.00 49.31 111 GLY A CA 1
ATOM 863 C C . GLY A 1 111 ? 49.806 -16.343 -53.141 1.00 49.31 111 GLY A C 1
ATOM 864 O O . GLY A 1 111 ? 50.047 -15.121 -53.248 1.00 49.31 111 GLY A O 1
#

Sequence (111 aa):
MTVTSGTRELVRAILAYECADGLADRQSIEAIRNGDIEYWMSAIESSALFAPGELRRMRFVFESDPEQLIAVMLEGADELRERRSSSHQRSSPWVSEIASRSHSPGSRATG

pLDDT: mean 73.66, std 13.35, range [45.44, 90.19]

Organism: Hoyosella subflava (strain DSM 45089 / JCM 17490 / NBRC 109087 / DQS3-9A1) (NCBI:txid443218)

Radius of gyration: 22.65 Å; chains: 1; bounding box: 60×30×68 Å